Protein AF-A0A6B1AYJ5-F1 (afdb_monomer_lite)

pLDDT: mean 75.34, std 15.16, range [33.59, 94.25]

Radius of gyration: 16.74 Å; chains: 1; bounding box: 38×30×45 Å

Secondary structure (DSSP, 8-state):
-----BHHHHHHHHT--HHHHHHHHHHTT-TT--STTPBPPTTTHHHHHHHTT---HHHHTBHHHHHHHH---HHHHHHHHHHTTPPPPTT-SBPPTTHHHHHHHHHTT-HHHHHHHHHHS-GGGSTTTGGGS--

Foldseek 3Di:
DPDWAFLLNLCVLLVHDSVVLQVLCVVLVNPVDDDRRDTDDPVCVVSSCVSSVRDDPVLLQFPVSVCVQLVDDPVRVQVVLVVLVFHDDPPDGGGPVPSSVSVLVVLLVDPVNVVSNVVPDDPPVPPPSPPPDDD

Sequence (135 aa):
MSRRVTVAQLAARADLDLDDTLVSLWGAGIDEVDDPDDVIPPKLLKTAEAALGIENPRRQTRIDYWLKRTGMTRDEFVEDVAQIGVRIKPNVKTLPKGACAAFVGDSSRNLRWIRKLRQQSNPLLLSTIVLRSNG

Structure (mmCIF, N/CA/C/O backbone):
data_AF-A0A6B1AYJ5-F1
#
_entry.id   AF-A0A6B1AYJ5-F1
#
loop_
_atom_site.group_PDB
_atom_site.id
_atom_site.type_symbol
_atom_site.label_atom_id
_atom_site.label_alt_id
_atom_site.label_comp_id
_atom_site.label_asym_id
_atom_site.label_entity_id
_atom_site.label_seq_id
_atom_site.pdbx_PDB_ins_code
_atom_site.Cartn_x
_atom_site.Cartn_y
_atom_site.Cartn_z
_atom_site.occupancy
_atom_site.B_iso_or_equiv
_atom_site.auth_seq_id
_atom_site.auth_comp_id
_atom_site.auth_asym_id
_atom_site.auth_atom_id
_atom_site.pdbx_PDB_model_num
ATOM 1 N N . MET A 1 1 ? -4.771 16.560 -17.169 1.00 41.50 1 MET A N 1
ATOM 2 C CA . MET A 1 1 ? -3.656 15.834 -17.811 1.00 41.50 1 MET A CA 1
ATOM 3 C C . MET A 1 1 ? -3.417 14.547 -17.044 1.00 41.50 1 MET A C 1
ATOM 5 O O . MET A 1 1 ? -3.169 14.617 -15.846 1.00 41.50 1 MET A O 1
ATOM 9 N N . SER A 1 2 ? -3.567 13.387 -17.682 1.00 52.88 2 SER A N 1
ATOM 10 C CA . SER A 1 2 ? -3.258 12.103 -17.042 1.00 52.88 2 SER A CA 1
ATOM 11 C C . SER A 1 2 ? -1.745 12.001 -16.873 1.00 52.88 2 SER A C 1
ATOM 13 O O . SER A 1 2 ? -1.013 12.026 -17.860 1.00 52.88 2 SER A O 1
ATOM 15 N N . ARG A 1 3 ? -1.274 11.968 -15.624 1.00 70.12 3 ARG A N 1
ATOM 16 C CA . ARG A 1 3 ? 0.146 11.803 -15.299 1.00 70.12 3 ARG A CA 1
ATOM 17 C C . ARG A 1 3 ? 0.604 10.450 -15.854 1.00 70.12 3 ARG A C 1
ATOM 19 O O . ARG A 1 3 ? 0.059 9.427 -15.447 1.00 70.12 3 ARG A O 1
ATOM 26 N N . ARG A 1 4 ? 1.559 10.458 -16.787 1.00 86.50 4 ARG A N 1
ATOM 27 C CA . ARG A 1 4 ? 2.270 9.247 -17.221 1.00 86.50 4 ARG A CA 1
ATOM 28 C C . ARG A 1 4 ? 3.190 8.824 -16.081 1.00 86.50 4 ARG A C 1
ATOM 30 O O . ARG A 1 4 ? 3.864 9.682 -15.516 1.00 86.50 4 ARG A O 1
ATOM 37 N N . VAL A 1 5 ? 3.141 7.552 -15.711 1.00 90.50 5 VAL A N 1
ATOM 38 C CA . VAL A 1 5 ? 3.966 6.973 -14.648 1.00 90.50 5 VAL A CA 1
ATOM 39 C C . VAL A 1 5 ? 4.757 5.833 -15.270 1.00 90.50 5 VAL A C 1
ATOM 41 O O . VAL A 1 5 ? 4.146 4.984 -15.917 1.00 90.50 5 VAL A O 1
ATOM 44 N N . THR A 1 6 ? 6.078 5.847 -15.115 1.00 94.25 6 THR A N 1
ATOM 45 C CA . THR A 1 6 ? 6.967 4.808 -15.661 1.00 94.25 6 THR A CA 1
ATOM 46 C C . THR A 1 6 ? 7.276 3.722 -14.634 1.00 94.25 6 THR A C 1
ATOM 48 O O . THR A 1 6 ? 7.046 3.925 -13.434 1.00 94.25 6 THR A O 1
ATOM 51 N N . VAL A 1 7 ? 7.817 2.587 -15.086 1.00 92.81 7 VAL A N 1
ATOM 52 C CA . VAL A 1 7 ? 8.309 1.509 -14.212 1.00 92.81 7 VAL A CA 1
ATOM 53 C C . VAL A 1 7 ? 9.341 2.048 -13.220 1.00 92.81 7 VAL A C 1
ATOM 55 O O . VAL A 1 7 ? 9.160 1.883 -12.014 1.00 92.81 7 VAL A O 1
ATOM 58 N N . ALA A 1 8 ? 10.345 2.800 -13.682 1.00 90.38 8 ALA A N 1
ATOM 59 C CA . ALA A 1 8 ? 11.375 3.389 -12.822 1.00 90.38 8 ALA A CA 1
ATOM 60 C C . ALA A 1 8 ? 10.793 4.313 -11.738 1.00 90.38 8 ALA A C 1
ATOM 62 O O . ALA A 1 8 ? 11.249 4.327 -10.594 1.00 90.38 8 ALA A O 1
ATOM 63 N N . GLN A 1 9 ? 9.741 5.071 -12.064 1.00 90.88 9 GLN A N 1
ATOM 64 C CA . GLN A 1 9 ? 9.057 5.916 -11.084 1.00 90.88 9 GLN A CA 1
ATOM 65 C C . GLN A 1 9 ? 8.268 5.106 -10.055 1.00 90.88 9 GLN A C 1
ATOM 67 O O . GLN A 1 9 ? 8.118 5.558 -8.919 1.00 90.88 9 GLN A O 1
ATOM 72 N N . LEU A 1 10 ? 7.719 3.950 -10.433 1.00 90.00 10 LEU A N 1
ATOM 73 C CA . LEU A 1 10 ? 7.076 3.053 -9.479 1.00 90.00 10 LEU A CA 1
ATOM 74 C C . LEU A 1 10 ? 8.105 2.353 -8.593 1.00 90.00 10 LEU A C 1
ATOM 76 O O . LEU A 1 10 ? 7.911 2.368 -7.383 1.00 90.00 10 LEU A O 1
ATOM 80 N N . ALA A 1 11 ? 9.205 1.854 -9.157 1.00 86.69 11 ALA A N 1
ATOM 81 C CA . ALA A 1 11 ? 10.311 1.255 -8.408 1.00 86.69 11 ALA A CA 1
ATOM 82 C C . ALA A 1 11 ? 10.827 2.218 -7.325 1.00 86.69 11 ALA A C 1
ATOM 84 O O . ALA A 1 11 ? 10.793 1.912 -6.134 1.00 86.69 11 ALA A O 1
ATOM 85 N N . ALA A 1 12 ? 11.132 3.463 -7.712 1.00 83.81 12 ALA A N 1
ATOM 86 C CA . ALA A 1 12 ? 11.572 4.505 -6.783 1.00 83.81 12 ALA A CA 1
ATOM 87 C C . ALA A 1 12 ? 10.528 4.855 -5.704 1.00 83.81 12 ALA A C 1
ATOM 89 O O . ALA A 1 12 ? 10.878 5.269 -4.602 1.00 83.81 12 ALA A O 1
ATOM 90 N N . ARG A 1 13 ? 9.230 4.724 -6.005 1.00 82.88 13 ARG A N 1
ATOM 91 C CA . ARG A 1 13 ? 8.150 4.948 -5.026 1.00 82.88 13 ARG A CA 1
ATOM 92 C C . ARG A 1 13 ? 7.932 3.756 -4.099 1.00 82.88 13 ARG A C 1
ATOM 94 O O . ARG A 1 13 ? 7.423 3.963 -2.999 1.00 82.88 13 ARG A O 1
ATOM 101 N N . ALA A 1 14 ? 8.231 2.551 -4.569 1.00 82.56 14 ALA A N 1
ATOM 102 C CA . ALA A 1 14 ? 8.149 1.314 -3.806 1.00 82.56 14 ALA A CA 1
ATOM 103 C C . ALA A 1 14 ? 9.406 1.058 -2.966 1.00 82.56 14 ALA A C 1
ATOM 105 O O . ALA A 1 14 ? 9.353 0.219 -2.073 1.00 82.56 14 ALA A O 1
ATOM 106 N N . ASP A 1 15 ? 10.494 1.792 -3.232 1.00 79.06 15 ASP A N 1
ATOM 107 C CA . ASP A 1 15 ? 11.827 1.520 -2.680 1.00 79.06 15 ASP A CA 1
ATOM 108 C C . ASP A 1 15 ? 12.302 0.097 -3.035 1.00 79.06 15 ASP A C 1
ATOM 110 O O . ASP A 1 15 ? 12.866 -0.620 -2.213 1.00 79.06 15 ASP A O 1
ATOM 114 N N . LEU A 1 16 ? 12.001 -0.322 -4.268 1.00 77.88 16 LEU A N 1
ATOM 115 C CA . LEU A 1 16 ? 12.403 -1.603 -4.846 1.00 77.88 16 LEU A CA 1
ATOM 116 C C . LEU A 1 16 ? 13.429 -1.369 -5.950 1.00 77.88 16 LEU A C 1
ATOM 118 O O . LEU A 1 16 ? 13.453 -0.302 -6.577 1.00 77.88 16 LEU A O 1
ATOM 122 N N . ASP A 1 17 ? 14.254 -2.379 -6.206 1.00 85.12 17 ASP A N 1
ATOM 123 C CA . ASP A 1 17 ? 15.060 -2.391 -7.415 1.00 85.12 17 ASP A CA 1
ATOM 124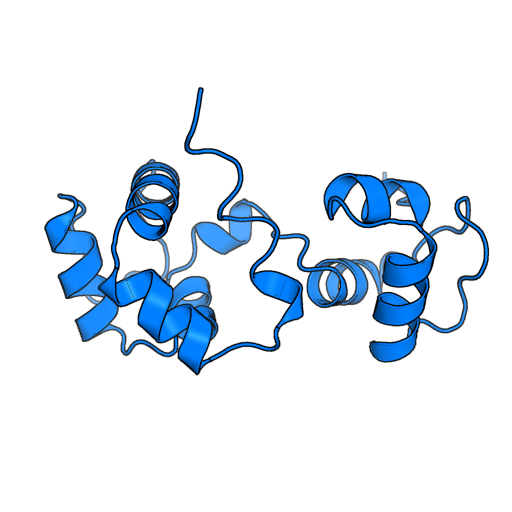 C C . ASP A 1 17 ? 14.172 -2.629 -8.650 1.00 85.12 17 ASP A C 1
ATOM 126 O O . ASP A 1 17 ? 12.960 -2.882 -8.570 1.00 85.12 17 ASP A O 1
ATOM 130 N N . LEU A 1 18 ? 14.768 -2.449 -9.825 1.00 87.94 18 LEU A N 1
ATOM 131 C CA . LEU A 1 18 ? 14.023 -2.545 -11.070 1.00 87.94 18 LEU A CA 1
ATOM 132 C C . LEU A 1 18 ? 13.569 -3.984 -11.346 1.00 87.94 18 LEU A C 1
ATOM 134 O O . LEU A 1 18 ? 12.438 -4.189 -11.784 1.00 87.94 18 LEU A O 1
ATOM 138 N N . ASP A 1 19 ? 14.421 -4.958 -11.038 1.00 88.88 19 ASP A N 1
ATOM 139 C CA . ASP A 1 19 ? 14.169 -6.368 -11.317 1.00 88.88 19 ASP A CA 1
ATOM 140 C C . ASP A 1 19 ? 13.029 -6.907 -10.437 1.00 88.88 19 ASP A C 1
ATOM 142 O O . ASP A 1 19 ? 12.071 -7.479 -10.965 1.00 88.88 19 ASP A O 1
ATOM 146 N N . ASP A 1 20 ? 13.030 -6.633 -9.126 1.00 84.81 20 ASP A N 1
ATOM 147 C CA . ASP A 1 20 ? 11.930 -7.005 -8.225 1.00 84.81 20 ASP A CA 1
ATOM 148 C C . ASP A 1 20 ? 10.629 -6.286 -8.605 1.00 84.81 20 ASP A C 1
ATOM 150 O O . ASP A 1 20 ? 9.528 -6.840 -8.468 1.00 84.81 20 ASP A O 1
ATOM 154 N N . THR A 1 21 ? 10.738 -5.051 -9.108 1.00 90.94 21 THR A N 1
ATOM 155 C CA . THR A 1 21 ? 9.591 -4.289 -9.609 1.00 90.94 21 THR A CA 1
ATOM 156 C C . THR A 1 21 ? 8.961 -4.983 -10.814 1.00 90.94 21 THR A C 1
ATOM 158 O O . THR A 1 21 ? 7.753 -5.227 -10.802 1.00 90.94 21 THR A O 1
ATOM 161 N N . LEU A 1 22 ? 9.749 -5.333 -11.834 1.00 91.62 22 LEU A N 1
ATOM 162 C CA . LEU A 1 22 ? 9.260 -6.015 -13.036 1.00 91.62 22 LEU A CA 1
ATOM 163 C C . LEU A 1 22 ? 8.656 -7.381 -12.694 1.00 91.62 22 LEU A C 1
ATOM 165 O O . LEU A 1 22 ? 7.520 -7.660 -13.076 1.00 91.62 22 LEU A O 1
ATOM 169 N N . VAL A 1 23 ? 9.335 -8.176 -11.859 1.00 91.88 23 VAL A N 1
ATOM 170 C CA . VAL A 1 23 ? 8.825 -9.473 -11.381 1.00 91.88 23 VAL A CA 1
ATOM 171 C C . VAL A 1 23 ? 7.472 -9.324 -10.678 1.00 91.88 23 VAL A C 1
ATOM 173 O O . VAL A 1 23 ? 6.548 -10.106 -10.917 1.00 91.88 23 VAL A O 1
ATOM 176 N N . SER A 1 24 ? 7.318 -8.304 -9.833 1.00 88.19 24 SER A N 1
ATOM 177 C CA . SER A 1 24 ? 6.062 -8.038 -9.123 1.00 88.19 24 SER A CA 1
ATOM 178 C C . SER A 1 24 ? 4.937 -7.581 -10.059 1.00 88.19 24 SER A C 1
ATOM 180 O O . SER A 1 24 ? 3.772 -7.924 -9.838 1.00 88.19 24 SER A O 1
ATOM 182 N N . LEU A 1 25 ? 5.261 -6.813 -11.105 1.00 91.69 25 LEU A N 1
ATOM 183 C CA . LEU A 1 25 ? 4.303 -6.367 -12.120 1.00 91.69 25 LEU A CA 1
ATOM 184 C C . LEU A 1 25 ? 3.826 -7.536 -12.990 1.00 91.69 25 LEU A C 1
ATOM 186 O O . LEU A 1 25 ? 2.614 -7.691 -13.167 1.00 91.69 25 LEU A O 1
ATOM 190 N N . TRP A 1 26 ? 4.736 -8.407 -13.428 1.00 93.81 26 TRP A N 1
ATOM 191 C CA . TRP A 1 26 ? 4.406 -9.639 -14.151 1.00 93.81 26 TRP A CA 1
ATOM 192 C C . TRP A 1 26 ? 3.559 -10.587 -13.294 1.00 93.81 26 TRP A C 1
ATOM 194 O O . TRP A 1 26 ? 2.523 -11.089 -13.722 1.00 93.81 26 TRP A O 1
ATOM 204 N N . GLY A 1 27 ? 3.898 -10.743 -12.009 1.00 87.75 27 GLY A N 1
ATOM 205 C CA . GLY A 1 27 ? 3.080 -11.505 -11.058 1.00 87.75 27 GLY A CA 1
ATOM 206 C C . GLY A 1 27 ? 1.650 -10.966 -10.885 1.00 87.75 27 GLY A C 1
ATOM 207 O O . GLY A 1 27 ? 0.756 -11.697 -10.454 1.00 87.75 27 GLY A O 1
ATOM 208 N N . ALA A 1 28 ? 1.412 -9.702 -11.244 1.00 87.31 28 ALA A N 1
ATOM 209 C CA . ALA A 1 28 ? 0.104 -9.055 -11.232 1.00 87.31 28 ALA A CA 1
ATOM 210 C C . ALA A 1 28 ? -0.599 -9.033 -12.607 1.00 87.31 28 ALA A C 1
ATOM 212 O O . ALA A 1 28 ? -1.670 -8.425 -12.723 1.00 87.31 28 ALA A O 1
ATOM 213 N N . GLY A 1 29 ? -0.028 -9.692 -13.624 1.00 90.31 29 GLY A N 1
ATOM 214 C CA . GLY A 1 29 ? -0.546 -9.766 -14.994 1.00 90.31 29 GLY A CA 1
ATOM 215 C C . GLY A 1 29 ? -0.285 -8.511 -15.829 1.00 90.31 29 GLY A C 1
ATOM 216 O O . GLY A 1 29 ? -1.095 -8.165 -16.691 1.00 90.31 29 GLY A O 1
ATOM 217 N N . ILE A 1 30 ? 0.783 -7.769 -15.518 1.00 91.81 30 ILE A N 1
ATOM 218 C CA . ILE A 1 30 ? 1.232 -6.587 -16.265 1.00 91.81 30 ILE A CA 1
ATOM 219 C C . ILE A 1 30 ? 2.501 -6.975 -17.024 1.00 91.81 30 ILE A C 1
ATOM 221 O O . ILE A 1 30 ? 3.588 -6.539 -16.673 1.00 91.81 30 ILE A O 1
ATOM 225 N N . ASP A 1 31 ? 2.340 -7.802 -18.053 1.00 90.94 31 ASP A N 1
ATOM 226 C CA . ASP A 1 31 ? 3.446 -8.467 -18.766 1.00 90.94 31 ASP A CA 1
ATOM 227 C C . ASP A 1 31 ? 3.965 -7.661 -19.971 1.00 90.94 31 ASP A C 1
ATOM 229 O O . ASP A 1 31 ? 4.813 -8.123 -20.720 1.00 90.94 31 ASP A O 1
ATOM 233 N N . GLU A 1 32 ? 3.412 -6.466 -20.195 1.00 88.31 32 GLU A N 1
ATOM 234 C CA . GLU A 1 32 ? 3.726 -5.592 -21.337 1.00 88.31 32 GLU A CA 1
ATOM 235 C C . GLU A 1 32 ? 4.877 -4.606 -21.047 1.00 88.31 32 GLU A C 1
ATOM 237 O O . GLU A 1 32 ? 5.108 -3.704 -21.850 1.00 88.31 32 GLU A O 1
ATOM 242 N N . VAL A 1 33 ? 5.528 -4.704 -19.881 1.00 90.81 33 VAL A N 1
ATOM 243 C CA . VAL A 1 33 ? 6.588 -3.781 -19.445 1.00 90.81 33 VAL A CA 1
ATOM 244 C C . VAL A 1 33 ? 7.880 -4.531 -19.161 1.00 90.81 33 VAL A C 1
ATOM 246 O O . VAL A 1 33 ? 7.883 -5.456 -18.348 1.00 90.81 33 VAL A O 1
ATOM 249 N N . ASP A 1 34 ? 8.958 -4.072 -19.792 1.00 91.81 34 ASP A N 1
ATOM 250 C CA . ASP A 1 34 ? 10.275 -4.714 -19.784 1.00 91.81 34 ASP A CA 1
ATOM 251 C C . ASP A 1 34 ? 11.410 -3.697 -19.548 1.00 91.81 34 ASP A C 1
ATOM 253 O O . ASP A 1 34 ? 12.506 -4.072 -19.129 1.00 91.81 34 ASP A O 1
ATOM 257 N N . ASP A 1 35 ? 11.156 -2.408 -19.800 1.00 91.88 35 ASP A N 1
ATOM 258 C CA . ASP A 1 35 ? 12.130 -1.321 -19.701 1.00 91.88 35 ASP A CA 1
ATOM 259 C C . ASP A 1 35 ? 11.793 -0.356 -18.541 1.00 91.88 35 ASP A C 1
ATOM 261 O O . ASP A 1 35 ? 10.618 -0.083 -18.262 1.00 91.88 35 ASP A O 1
ATOM 265 N N . PRO A 1 36 ? 12.793 0.213 -17.838 1.00 87.44 36 PRO A N 1
ATOM 266 C CA . PRO A 1 36 ? 12.559 1.222 -16.800 1.00 87.44 36 PRO A CA 1
ATOM 267 C C . PRO A 1 36 ? 11.745 2.439 -17.267 1.00 87.44 36 PRO A C 1
ATOM 269 O O . PRO A 1 36 ? 11.013 3.035 -16.461 1.00 87.44 36 PRO A O 1
ATOM 272 N N . ASP A 1 37 ? 11.850 2.813 -18.541 1.00 92.25 37 ASP A N 1
ATOM 273 C CA . ASP A 1 37 ? 11.132 3.948 -19.117 1.00 92.25 37 ASP A CA 1
ATOM 274 C C . ASP A 1 37 ? 9.723 3.587 -19.613 1.00 92.25 37 ASP A C 1
ATOM 276 O O . ASP A 1 37 ? 8.944 4.486 -19.967 1.00 92.25 37 ASP A O 1
ATOM 280 N N . ASP A 1 38 ? 9.340 2.305 -19.562 1.00 93.69 38 ASP A N 1
ATOM 281 C CA . ASP A 1 38 ? 8.018 1.863 -19.987 1.00 93.69 38 ASP A CA 1
ATOM 282 C C . ASP A 1 38 ? 6.917 2.507 -19.152 1.00 93.69 38 ASP A C 1
ATOM 284 O O . ASP A 1 38 ? 6.957 2.603 -17.919 1.00 93.69 38 ASP A O 1
ATOM 288 N N . VAL A 1 39 ? 5.889 2.979 -19.856 1.00 94.12 39 VAL A N 1
ATOM 289 C CA . VAL A 1 39 ? 4.772 3.695 -19.248 1.00 94.12 39 VAL A CA 1
ATOM 290 C C . VAL A 1 39 ? 3.701 2.706 -18.829 1.00 94.12 39 VAL A C 1
ATOM 292 O O . VAL A 1 39 ? 3.098 2.027 -19.656 1.00 94.12 39 VAL A O 1
ATOM 295 N N . ILE A 1 40 ? 3.349 2.740 -17.549 1.00 92.00 40 ILE A N 1
ATOM 296 C CA . ILE A 1 40 ? 2.260 1.932 -17.018 1.00 92.00 40 ILE A CA 1
ATOM 297 C C . ILE A 1 40 ? 0.924 2.496 -17.515 1.00 92.00 40 ILE A C 1
ATOM 299 O O . ILE A 1 40 ? 0.603 3.666 -17.248 1.00 92.00 40 ILE A O 1
ATOM 303 N N . PRO A 1 41 ? 0.091 1.686 -18.198 1.00 89.75 41 PRO A N 1
ATOM 304 C CA . PRO A 1 41 ? -1.214 2.129 -18.656 1.00 89.75 41 PRO A CA 1
ATOM 305 C C . PRO A 1 41 ? -2.060 2.652 -17.482 1.00 89.75 41 PRO A C 1
ATOM 307 O O . PRO A 1 41 ? -2.158 1.983 -16.450 1.00 89.75 41 PRO A O 1
ATOM 310 N N . PRO A 1 42 ? -2.772 3.791 -17.617 1.00 88.38 42 PRO A N 1
ATOM 311 C CA . PRO A 1 42 ? -3.565 4.357 -16.520 1.00 88.38 42 PRO A CA 1
ATOM 312 C C . PRO A 1 42 ? -4.603 3.389 -15.932 1.00 88.38 42 PRO A C 1
ATOM 314 O O . PRO A 1 42 ? -4.910 3.450 -14.742 1.00 88.38 42 PRO A O 1
ATOM 317 N N . LYS A 1 43 ? -5.121 2.475 -16.764 1.00 88.88 43 LYS A N 1
ATOM 318 C CA . LYS A 1 43 ? -6.045 1.400 -16.369 1.00 88.88 43 LYS A CA 1
ATOM 319 C C . LYS A 1 43 ? -5.401 0.366 -15.427 1.00 88.88 43 LYS A C 1
ATOM 321 O O . LYS A 1 43 ? -6.101 -0.177 -14.579 1.00 88.88 43 LYS A O 1
ATOM 326 N N . LEU A 1 44 ? -4.090 0.132 -15.545 1.00 89.31 44 LEU A N 1
ATOM 327 C CA . LEU A 1 44 ? -3.324 -0.841 -14.755 1.00 89.31 44 LEU A CA 1
ATOM 328 C C . LEU A 1 44 ? -2.577 -0.201 -13.582 1.00 89.31 44 LEU A C 1
ATOM 330 O O . LEU A 1 44 ? -2.191 -0.908 -12.659 1.00 89.31 44 LEU A O 1
ATOM 334 N N . LEU A 1 45 ? -2.440 1.129 -13.552 1.00 88.88 45 LEU A N 1
ATOM 335 C CA . LEU A 1 45 ? -1.679 1.844 -12.522 1.00 88.88 45 LEU A CA 1
ATOM 336 C C . LEU A 1 45 ? -2.093 1.476 -11.090 1.00 88.88 45 LEU A C 1
ATOM 338 O O . LEU A 1 45 ? -1.251 1.309 -10.219 1.00 88.88 45 LEU A O 1
ATOM 342 N N . LYS A 1 46 ? -3.394 1.308 -10.834 1.00 85.25 46 LYS A N 1
ATOM 343 C CA . LYS A 1 46 ? -3.893 0.922 -9.505 1.00 85.25 46 LYS A CA 1
ATOM 344 C C . LYS A 1 46 ? -3.520 -0.517 -9.126 1.00 85.25 46 LYS A C 1
ATOM 346 O O . LYS A 1 46 ? -3.379 -0.795 -7.937 1.00 85.25 46 LYS A O 1
ATOM 351 N N . THR A 1 47 ? -3.430 -1.408 -10.108 1.00 86.00 47 THR A N 1
ATOM 352 C CA . THR A 1 47 ? -2.986 -2.795 -9.925 1.00 86.00 47 THR A CA 1
ATOM 353 C C . THR A 1 47 ? -1.479 -2.824 -9.697 1.00 86.00 47 THR A C 1
ATOM 355 O O . THR A 1 47 ? -1.048 -3.419 -8.719 1.00 86.00 47 THR A O 1
ATOM 358 N N . ALA A 1 48 ? -0.713 -2.077 -10.496 1.00 89.88 48 ALA A N 1
ATOM 359 C CA . ALA A 1 48 ? 0.730 -1.904 -10.342 1.00 89.88 48 ALA A CA 1
ATOM 360 C C . ALA A 1 48 ? 1.104 -1.346 -8.958 1.00 89.88 48 ALA A C 1
ATOM 362 O O . ALA A 1 48 ? 1.899 -1.940 -8.240 1.00 89.88 48 ALA A O 1
ATOM 363 N N . GLU A 1 49 ? 0.464 -0.252 -8.527 1.00 88.81 49 GLU A N 1
ATOM 364 C CA . GLU A 1 49 ? 0.686 0.321 -7.191 1.00 88.81 49 GLU A CA 1
ATOM 365 C C . GLU A 1 49 ? 0.357 -0.681 -6.073 1.00 88.81 49 GLU A C 1
ATOM 367 O O . GLU A 1 49 ? 1.047 -0.719 -5.062 1.00 88.81 49 GLU A O 1
ATOM 372 N N . ALA A 1 50 ? -0.683 -1.504 -6.240 1.00 82.94 50 ALA A N 1
ATOM 373 C CA . ALA A 1 50 ? -1.036 -2.516 -5.250 1.00 82.94 50 ALA A CA 1
ATOM 374 C C . ALA A 1 50 ? -0.040 -3.687 -5.221 1.00 82.94 50 ALA A C 1
ATOM 376 O O . ALA A 1 50 ? 0.291 -4.149 -4.132 1.00 82.94 50 ALA A O 1
ATOM 377 N N . ALA A 1 51 ? 0.428 -4.141 -6.387 1.00 84.31 51 ALA A N 1
ATOM 378 C CA . ALA A 1 51 ? 1.404 -5.221 -6.522 1.00 84.31 51 ALA A CA 1
ATOM 379 C C . ALA A 1 51 ? 2.750 -4.851 -5.889 1.00 84.31 51 ALA A C 1
ATOM 381 O O . ALA A 1 51 ? 3.339 -5.653 -5.175 1.00 84.31 51 ALA A O 1
ATOM 382 N N . LEU A 1 52 ? 3.172 -3.599 -6.071 1.00 85.44 52 LEU A N 1
ATOM 383 C CA . LEU A 1 52 ? 4.430 -3.067 -5.547 1.00 85.44 52 LEU A CA 1
ATOM 384 C C . LEU A 1 52 ? 4.336 -2.572 -4.097 1.00 85.44 52 LEU A C 1
ATOM 386 O O . LEU A 1 52 ? 5.261 -1.946 -3.593 1.00 85.44 52 LEU A O 1
ATOM 390 N N . GLY A 1 53 ? 3.194 -2.760 -3.429 1.00 77.94 53 GLY A N 1
ATOM 391 C CA . GLY A 1 53 ? 2.995 -2.251 -2.071 1.00 77.94 53 GLY A CA 1
ATOM 392 C C . GLY A 1 53 ? 3.041 -0.719 -1.964 1.00 77.94 53 GLY A C 1
ATOM 393 O O . GLY A 1 53 ? 3.160 -0.187 -0.863 1.00 77.94 53 GLY A O 1
ATOM 394 N N . ILE A 1 54 ? 2.911 0.010 -3.080 1.00 79.94 54 ILE A N 1
ATOM 395 C CA . ILE A 1 54 ? 2.904 1.474 -3.112 1.00 79.94 54 ILE A CA 1
ATOM 396 C C . ILE A 1 54 ? 1.569 1.958 -2.555 1.00 79.94 54 ILE A C 1
ATOM 398 O O . ILE A 1 54 ? 0.522 1.995 -3.211 1.00 79.94 54 ILE A O 1
ATOM 402 N N . GLU A 1 55 ? 1.606 2.361 -1.296 1.00 68.75 55 GLU A N 1
ATOM 403 C CA . GLU A 1 55 ? 0.418 2.798 -0.591 1.00 68.75 55 GLU A CA 1
ATOM 404 C C . GLU A 1 55 ? 0.008 4.203 -1.009 1.00 68.75 55 GLU A C 1
ATOM 406 O O . GLU A 1 55 ? 0.758 5.171 -0.903 1.00 68.75 55 GLU A O 1
ATOM 411 N N . ASN A 1 56 ? -1.249 4.352 -1.423 1.00 68.06 56 ASN A N 1
ATOM 412 C CA . ASN A 1 56 ? -1.830 5.673 -1.587 1.00 68.06 56 ASN A CA 1
ATOM 413 C C . ASN A 1 56 ? -2.120 6.266 -0.193 1.00 68.06 56 ASN A C 1
ATOM 415 O O . ASN A 1 56 ? -2.979 5.717 0.510 1.00 68.06 56 ASN A O 1
ATOM 419 N N . PRO A 1 57 ? -1.528 7.413 0.193 1.00 63.16 57 PRO A N 1
ATOM 420 C CA . PRO A 1 57 ? -1.762 8.031 1.503 1.00 63.16 57 PRO A CA 1
ATOM 421 C C . PRO A 1 57 ? -3.246 8.311 1.773 1.00 63.16 57 PRO A C 1
ATOM 423 O O . PRO A 1 57 ? -3.717 8.270 2.907 1.00 63.16 57 PRO A O 1
ATOM 426 N N . ARG A 1 58 ? -4.041 8.528 0.715 1.00 64.19 58 ARG A N 1
ATOM 427 C CA . ARG A 1 58 ? -5.493 8.712 0.837 1.00 64.19 58 ARG A CA 1
ATOM 428 C C . ARG A 1 58 ? -6.208 7.432 1.275 1.00 64.19 58 ARG A C 1
ATOM 430 O O . ARG A 1 58 ? -7.249 7.521 1.916 1.00 64.19 58 ARG A O 1
ATOM 437 N N . ARG A 1 59 ? -5.686 6.242 0.962 1.00 67.06 59 ARG A N 1
ATOM 438 C CA . ARG A 1 59 ? -6.282 4.958 1.376 1.00 67.06 59 ARG A CA 1
ATOM 439 C C . ARG A 1 59 ? -5.996 4.615 2.827 1.00 67.06 59 ARG A C 1
ATOM 441 O O . ARG A 1 59 ? -6.890 4.078 3.471 1.00 67.06 59 ARG A O 1
ATOM 448 N N . GLN A 1 60 ? -4.832 5.003 3.341 1.00 70.94 60 GLN A N 1
ATOM 449 C CA . GLN A 1 60 ? -4.493 4.847 4.756 1.00 70.94 60 GLN A CA 1
ATOM 450 C C . GLN A 1 60 ? -5.475 5.603 5.671 1.00 70.94 60 GLN A C 1
ATOM 452 O O . GLN A 1 60 ? -5.671 5.238 6.823 1.00 70.94 60 GLN A O 1
ATOM 457 N N . THR A 1 61 ? -6.191 6.607 5.155 1.00 77.00 61 THR A N 1
ATOM 458 C CA . THR A 1 61 ? -7.262 7.270 5.916 1.00 77.00 61 THR A CA 1
ATOM 459 C C . THR A 1 61 ? -8.526 6.421 6.091 1.00 77.00 61 THR A C 1
ATOM 461 O O . THR A 1 61 ? -9.400 6.809 6.859 1.00 77.00 61 THR A O 1
ATOM 464 N N . ARG A 1 62 ? -8.682 5.282 5.402 1.00 82.44 62 ARG A N 1
ATOM 465 C CA . ARG A 1 62 ? -9.874 4.422 5.510 1.00 82.44 62 ARG A CA 1
ATOM 466 C C . ARG A 1 62 ? -9.654 3.337 6.556 1.00 82.44 62 ARG A C 1
ATOM 468 O O . ARG A 1 62 ? -8.600 2.724 6.597 1.00 82.44 62 ARG A O 1
ATOM 475 N N . ILE A 1 63 ? -10.672 3.048 7.359 1.00 83.69 63 ILE A N 1
ATOM 476 C CA . ILE A 1 63 ? -10.588 2.006 8.395 1.00 83.69 63 ILE A CA 1
ATOM 477 C C . ILE A 1 63 ? -10.500 0.617 7.752 1.00 83.69 63 ILE A C 1
ATOM 479 O O . ILE A 1 63 ? -9.620 -0.157 8.105 1.00 83.69 63 ILE A O 1
ATOM 483 N N . ASP A 1 64 ? -11.310 0.348 6.723 1.00 80.56 64 ASP A N 1
ATOM 484 C CA . ASP A 1 64 ? -11.305 -0.932 5.991 1.00 80.56 64 ASP A CA 1
ATOM 485 C C . ASP A 1 64 ? -9.932 -1.300 5.411 1.00 80.56 64 ASP A C 1
ATOM 487 O O . ASP A 1 64 ? -9.644 -2.473 5.193 1.00 80.56 64 ASP A O 1
ATOM 491 N N . TYR A 1 65 ? -9.091 -0.299 5.133 1.00 76.50 65 TYR A N 1
ATOM 492 C CA . TYR A 1 65 ? -7.724 -0.521 4.679 1.00 76.50 65 TYR A CA 1
ATOM 493 C C . TYR A 1 65 ? -6.896 -1.236 5.752 1.00 76.50 65 TYR A C 1
ATOM 495 O O . TYR A 1 65 ? -6.276 -2.258 5.469 1.00 76.50 65 TYR A O 1
ATOM 503 N N . TRP A 1 66 ? -6.946 -0.739 6.987 1.00 77.81 66 TRP A N 1
ATOM 504 C CA . TRP A 1 66 ? -6.223 -1.321 8.112 1.00 77.81 66 TRP A CA 1
ATOM 505 C C . TRP A 1 66 ? -6.783 -2.680 8.499 1.00 77.81 66 TRP A C 1
ATOM 507 O O . TRP A 1 66 ? -6.007 -3.613 8.640 1.00 77.81 66 TRP A O 1
ATOM 517 N N . LEU A 1 67 ? -8.112 -2.826 8.546 1.00 83.12 67 LEU A N 1
ATOM 518 C CA . LEU A 1 67 ? -8.755 -4.112 8.847 1.00 83.12 67 LEU A CA 1
ATOM 519 C C . LEU A 1 67 ? -8.325 -5.213 7.869 1.00 83.12 67 LEU A C 1
ATOM 521 O O . LEU A 1 67 ? -8.010 -6.323 8.284 1.00 83.12 67 LEU A O 1
ATOM 525 N N . LYS A 1 68 ? -8.264 -4.904 6.567 1.00 78.25 68 LYS A N 1
ATOM 526 C CA . LYS A 1 68 ? -7.801 -5.861 5.548 1.00 78.25 68 LYS A CA 1
ATOM 527 C C . LYS A 1 68 ? -6.319 -6.182 5.668 1.00 78.25 68 LYS A C 1
ATOM 529 O O . LYS A 1 68 ? -5.928 -7.304 5.379 1.00 78.25 68 LYS A O 1
ATOM 534 N N . ARG A 1 69 ? -5.509 -5.195 6.046 1.00 71.94 69 ARG A N 1
ATOM 535 C CA . ARG A 1 69 ? -4.058 -5.344 6.144 1.00 71.94 69 ARG A CA 1
ATOM 536 C C . ARG A 1 69 ? -3.621 -6.109 7.389 1.00 71.94 69 ARG A C 1
ATOM 538 O O . ARG A 1 69 ? -2.600 -6.781 7.352 1.00 71.94 69 ARG A O 1
ATOM 545 N N . THR A 1 70 ? -4.336 -5.937 8.494 1.00 72.94 70 THR A N 1
ATOM 546 C CA . THR A 1 70 ? -3.947 -6.503 9.793 1.00 72.94 70 THR A CA 1
ATOM 547 C C . THR A 1 70 ? -4.805 -7.680 10.209 1.00 72.94 70 THR A C 1
ATOM 549 O O . THR A 1 70 ? -4.491 -8.350 11.195 1.00 72.94 70 THR A O 1
ATOM 552 N N . GLY A 1 71 ? -5.907 -7.909 9.490 1.00 76.75 71 GLY A N 1
ATOM 553 C CA . GLY A 1 71 ? -6.835 -8.996 9.771 1.00 76.75 71 GLY A CA 1
ATOM 554 C C . GLY A 1 71 ? -7.641 -8.762 11.023 1.00 76.75 71 GLY A C 1
ATOM 555 O O . GLY A 1 71 ? -8.276 -9.686 11.523 1.00 76.75 71 GLY A O 1
ATOM 556 N N . MET A 1 72 ? -7.564 -7.553 11.566 1.00 80.94 72 MET A N 1
ATOM 557 C CA . MET A 1 72 ? -8.272 -7.197 12.770 1.00 80.94 72 MET A CA 1
ATOM 558 C C . MET A 1 72 ? -9.749 -7.044 12.470 1.00 80.94 72 MET A C 1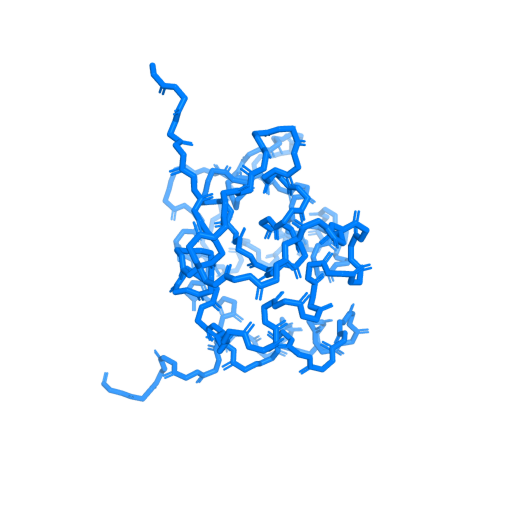
ATOM 560 O O . MET A 1 72 ? -10.166 -6.545 11.419 1.00 80.94 72 MET A O 1
ATOM 564 N N . THR A 1 73 ? -10.544 -7.430 13.453 1.00 85.56 73 THR A N 1
ATOM 565 C CA . THR A 1 73 ? -11.929 -6.998 13.518 1.00 85.56 73 THR A CA 1
ATOM 566 C C . THR A 1 73 ? -11.986 -5.497 13.783 1.00 85.56 73 THR A C 1
ATOM 568 O O . THR A 1 73 ? -11.030 -4.867 14.246 1.00 85.56 73 THR A O 1
ATOM 571 N N . ARG A 1 74 ? -13.134 -4.895 13.477 1.00 83.75 74 ARG A N 1
ATOM 572 C CA . ARG A 1 74 ? -13.343 -3.470 13.722 1.00 83.75 74 ARG A CA 1
ATOM 573 C C . ARG A 1 74 ? -13.174 -3.113 15.199 1.00 83.75 74 ARG A C 1
ATOM 575 O O . ARG A 1 74 ? -12.632 -2.051 15.484 1.00 83.75 74 ARG A O 1
ATOM 582 N N . ASP A 1 75 ? -13.610 -3.985 16.097 1.00 84.25 75 ASP A N 1
ATOM 583 C CA . ASP A 1 75 ? -13.564 -3.734 17.536 1.00 84.25 75 ASP A CA 1
ATOM 584 C C . ASP A 1 75 ? -12.127 -3.787 18.061 1.00 84.25 75 ASP A C 1
ATOM 586 O O . ASP A 1 75 ? -11.703 -2.849 18.732 1.00 84.25 75 ASP A O 1
ATOM 590 N N . GLU A 1 76 ? -11.337 -4.784 17.642 1.00 83.62 76 GLU A N 1
ATOM 591 C CA . GLU A 1 76 ? -9.895 -4.850 17.940 1.00 83.62 76 GLU A CA 1
ATOM 592 C C . GLU A 1 76 ? -9.154 -3.606 17.430 1.00 83.62 76 GLU A C 1
ATOM 594 O O . GLU A 1 76 ? -8.319 -3.036 18.127 1.00 83.62 76 GLU A O 1
ATOM 599 N N . PHE A 1 77 ? -9.481 -3.152 16.217 1.00 83.12 77 PHE A N 1
ATOM 600 C CA . PHE A 1 77 ? -8.876 -1.950 15.651 1.00 83.12 77 PHE A CA 1
ATOM 601 C C . PHE A 1 77 ? -9.236 -0.694 16.449 1.00 83.12 77 PHE A C 1
ATOM 603 O O . PHE A 1 77 ? -8.381 0.149 16.692 1.00 83.12 77 PHE A O 1
ATOM 610 N N . VAL A 1 78 ? -10.499 -0.540 16.855 1.00 85.50 78 VAL A N 1
ATOM 611 C CA . VAL A 1 78 ? -10.935 0.613 17.656 1.00 85.50 78 VAL A CA 1
ATOM 612 C C . VAL A 1 78 ? -10.284 0.600 19.037 1.00 85.50 78 VAL A C 1
ATOM 614 O O . VAL A 1 78 ? -9.897 1.664 19.513 1.00 85.50 78 VAL A O 1
ATOM 617 N N . GLU A 1 79 ? -10.138 -0.571 19.656 1.00 84.94 79 GLU A N 1
ATOM 618 C CA . GLU A 1 79 ? -9.459 -0.732 20.943 1.00 84.94 79 GLU A CA 1
ATOM 619 C C . GLU A 1 79 ? -7.982 -0.331 20.848 1.00 84.94 79 GLU A C 1
ATOM 621 O O . GLU A 1 79 ? -7.528 0.530 21.602 1.00 84.94 79 GLU A O 1
ATOM 626 N N . ASP A 1 80 ? -7.254 -0.872 19.873 1.00 79.81 80 ASP A N 1
ATOM 627 C CA . ASP A 1 80 ? -5.834 -0.571 19.685 1.00 79.81 80 ASP A CA 1
ATOM 628 C C . ASP A 1 80 ? -5.615 0.910 19.312 1.00 79.81 80 ASP A C 1
ATOM 630 O O . ASP A 1 80 ? -4.709 1.569 19.819 1.00 79.81 80 ASP A O 1
ATOM 634 N N . VAL A 1 81 ? -6.489 1.492 18.485 1.00 80.12 81 VAL A N 1
ATOM 635 C CA . VAL A 1 81 ? -6.422 2.920 18.135 1.00 80.12 81 VAL A CA 1
ATOM 636 C C . VAL A 1 81 ? -6.805 3.818 19.326 1.00 80.12 81 VAL A C 1
ATOM 638 O O . VAL A 1 81 ? -6.300 4.936 19.458 1.00 80.12 81 VAL A O 1
ATOM 641 N N . ALA A 1 82 ? -7.651 3.343 20.241 1.00 84.19 82 ALA A N 1
ATOM 642 C CA . ALA A 1 82 ? -7.963 4.067 21.469 1.00 84.19 82 ALA A CA 1
ATOM 643 C C . ALA A 1 82 ? -6.768 4.121 22.434 1.00 84.19 82 ALA A C 1
ATOM 645 O O . ALA A 1 82 ? -6.607 5.133 23.120 1.00 84.19 82 ALA A O 1
ATOM 646 N N . GLN A 1 83 ? -5.904 3.096 22.450 1.00 81.00 83 GLN A N 1
ATOM 647 C CA . GLN A 1 83 ? -4.687 3.080 23.277 1.00 81.00 83 GLN A CA 1
ATOM 648 C C . GLN A 1 83 ? -3.713 4.208 22.911 1.00 81.00 83 GLN A C 1
ATOM 650 O O . GLN A 1 83 ? -3.049 4.756 23.787 1.00 81.00 83 GLN A O 1
ATOM 655 N N . ILE A 1 84 ? -3.694 4.628 21.644 1.00 76.12 84 ILE A N 1
ATOM 656 C CA . ILE A 1 84 ? -2.874 5.751 21.159 1.00 76.12 84 ILE A CA 1
ATOM 657 C C . ILE A 1 84 ? -3.587 7.110 21.266 1.00 76.12 84 ILE A C 1
ATOM 659 O O . ILE A 1 84 ? -3.170 8.098 20.661 1.00 76.12 84 ILE A O 1
ATOM 663 N N . GLY A 1 85 ? -4.698 7.173 22.006 1.00 79.75 85 GLY A N 1
ATOM 664 C CA . GLY A 1 85 ? -5.454 8.402 22.254 1.00 79.75 85 GLY A CA 1
ATOM 665 C C . GLY A 1 85 ? -6.385 8.826 21.114 1.00 79.75 85 GLY A C 1
ATOM 666 O O . GLY A 1 85 ? -6.970 9.911 21.171 1.00 79.75 85 GLY A O 1
ATOM 667 N N . VAL A 1 86 ? -6.576 7.994 20.086 1.00 81.88 86 VAL A N 1
ATOM 668 C CA . VAL A 1 86 ? -7.479 8.297 18.972 1.00 81.88 86 VAL A CA 1
ATOM 669 C C . VAL A 1 86 ? -8.839 7.646 19.212 1.00 81.88 86 VAL A C 1
ATOM 671 O O . VAL A 1 86 ? -8.988 6.430 19.249 1.00 81.88 86 VAL A O 1
ATOM 674 N N . ARG A 1 87 ? -9.889 8.466 19.305 1.00 81.88 87 ARG A N 1
ATOM 675 C CA . ARG A 1 87 ? -11.268 7.975 19.436 1.00 81.88 87 ARG A CA 1
ATOM 676 C C . ARG A 1 87 ? -11.941 7.871 18.072 1.00 81.88 87 ARG A C 1
ATOM 678 O O . ARG A 1 87 ? -12.153 8.878 17.395 1.00 81.88 87 ARG A O 1
ATOM 685 N N . ILE A 1 88 ? -12.329 6.659 17.691 1.00 82.75 88 ILE A N 1
ATOM 686 C CA . ILE A 1 88 ? -13.123 6.396 16.488 1.00 82.75 88 ILE A CA 1
ATOM 687 C C . ILE A 1 88 ? -14.590 6.253 16.900 1.00 82.75 88 ILE A C 1
ATOM 689 O O . ILE A 1 88 ? -14.926 5.438 17.754 1.00 82.75 88 ILE A O 1
ATOM 693 N N . LYS A 1 89 ? -15.486 7.033 16.285 1.00 78.56 89 LYS A N 1
ATOM 694 C CA . LYS A 1 89 ? -16.929 6.850 16.494 1.00 78.56 89 LYS A CA 1
ATOM 695 C C . LYS A 1 89 ? -17.403 5.531 15.853 1.00 78.56 89 LYS A C 1
ATOM 697 O O . LYS A 1 89 ? -16.875 5.135 14.803 1.00 78.56 89 LYS A O 1
ATOM 702 N N . PRO A 1 90 ? -18.437 4.879 16.412 1.00 70.69 90 PRO A N 1
ATOM 703 C CA . PRO A 1 90 ? -19.052 3.720 15.772 1.00 70.69 90 PRO A CA 1
ATOM 704 C C . PRO A 1 90 ? -19.507 4.083 14.347 1.00 70.69 90 PRO A C 1
ATOM 706 O O . PRO A 1 90 ? -19.946 5.202 14.088 1.00 70.69 90 PRO A O 1
ATOM 709 N N . ASN A 1 91 ? -19.349 3.150 13.404 1.00 76.62 91 ASN A N 1
ATOM 710 C CA . ASN A 1 91 ? -19.738 3.263 11.985 1.00 76.62 91 ASN A CA 1
ATOM 711 C C . ASN A 1 91 ? -18.984 4.263 11.089 1.00 76.62 91 ASN A C 1
ATOM 713 O O . ASN A 1 91 ? -19.286 4.356 9.896 1.00 76.62 91 ASN A O 1
ATOM 717 N N . VAL A 1 92 ? -17.969 4.975 11.581 1.00 83.62 92 VAL A N 1
ATOM 718 C CA . VAL A 1 92 ? -17.164 5.841 10.701 1.00 83.62 92 VAL A CA 1
ATOM 719 C C . VAL A 1 92 ? -16.275 4.985 9.793 1.00 83.62 92 VAL A C 1
ATOM 721 O O . VAL A 1 92 ? -15.665 4.017 10.239 1.00 83.62 92 VAL A O 1
ATOM 724 N N . LYS A 1 93 ? -16.200 5.309 8.499 1.00 82.38 93 LYS A N 1
ATOM 725 C CA . LYS A 1 93 ? -15.386 4.558 7.518 1.00 82.38 93 LYS A CA 1
ATOM 726 C C . LYS A 1 93 ? -13.965 5.104 7.363 1.00 82.38 93 LYS A C 1
ATOM 728 O O . LYS A 1 93 ? -13.120 4.476 6.728 1.00 82.38 93 LYS A O 1
ATOM 733 N N . THR A 1 94 ? -13.710 6.277 7.924 1.00 81.88 94 THR A N 1
ATOM 734 C CA . THR A 1 94 ? -12.461 7.026 7.800 1.00 81.88 94 THR A CA 1
ATOM 735 C C . THR A 1 94 ? -11.899 7.383 9.166 1.00 81.88 94 THR A C 1
ATOM 737 O O . THR A 1 94 ? -12.641 7.734 10.082 1.00 81.88 94 THR A O 1
ATOM 740 N N . LEU A 1 95 ? -10.580 7.327 9.286 1.00 80.12 95 LEU A N 1
ATOM 741 C CA . LEU A 1 95 ? -9.848 7.817 10.438 1.00 80.12 95 LEU A CA 1
ATOM 742 C C . LEU A 1 95 ? -9.976 9.347 10.553 1.00 80.12 95 LEU A C 1
ATOM 744 O O . LEU A 1 95 ? -10.037 10.040 9.531 1.00 80.12 95 LEU A O 1
ATOM 748 N N . PRO A 1 96 ? -9.995 9.892 11.782 1.00 76.81 96 PRO A N 1
ATOM 749 C CA . PRO A 1 96 ? -9.921 11.330 12.011 1.00 76.81 96 PRO A CA 1
ATOM 750 C C . PRO A 1 96 ? -8.673 11.959 11.374 1.00 76.81 96 PRO A C 1
ATOM 752 O O . PRO A 1 96 ? -7.638 11.312 11.194 1.00 76.81 96 PRO A O 1
ATOM 755 N N . LYS A 1 97 ? -8.741 13.256 11.059 1.00 67.81 97 LYS A N 1
ATOM 756 C CA . LYS A 1 97 ? -7.591 14.002 10.528 1.00 67.81 97 LYS A CA 1
ATOM 757 C C . LYS A 1 97 ? -6.421 13.925 11.522 1.00 67.81 97 LYS A C 1
ATOM 759 O O . LYS A 1 97 ? -6.608 14.183 12.703 1.00 67.81 97 LYS A O 1
ATOM 764 N N . GLY A 1 98 ? -5.234 13.544 11.048 1.00 64.62 98 GLY A N 1
ATOM 765 C CA . GLY A 1 98 ? -4.032 13.377 11.881 1.00 64.62 98 GLY A CA 1
ATOM 766 C C . GLY A 1 98 ? -3.907 12.018 12.582 1.00 64.62 98 GLY A C 1
ATOM 767 O O . GLY A 1 98 ? -2.790 11.596 12.867 1.00 64.62 98 GLY A O 1
ATOM 768 N N . ALA A 1 99 ? -5.006 11.273 12.752 1.00 68.75 99 ALA A N 1
ATOM 769 C CA . ALA A 1 99 ? -4.970 9.943 13.361 1.00 68.75 99 ALA A CA 1
ATOM 770 C C . ALA A 1 99 ? -4.142 8.950 12.542 1.00 68.75 99 ALA A C 1
ATOM 772 O O . ALA A 1 99 ? -3.469 8.110 13.112 1.00 68.75 99 ALA A O 1
ATOM 773 N N . CYS A 1 100 ? -4.139 9.076 11.213 1.00 69.00 100 CYS A N 1
ATOM 774 C CA . CYS A 1 100 ? -3.356 8.203 10.341 1.00 69.00 100 CYS A CA 1
ATOM 775 C C . CYS A 1 100 ? -1.841 8.309 10.597 1.00 69.00 100 CYS A C 1
ATOM 777 O O . CYS A 1 100 ? -1.152 7.299 10.596 1.00 69.00 100 CYS A O 1
ATOM 779 N N . ALA A 1 101 ? -1.326 9.517 10.850 1.00 66.25 101 ALA A N 1
ATOM 780 C CA . ALA A 1 101 ? 0.097 9.726 11.124 1.00 66.25 101 ALA A CA 1
ATOM 781 C C . ALA A 1 101 ? 0.487 9.206 12.516 1.00 66.25 101 ALA A C 1
ATOM 783 O O . ALA A 1 101 ? 1.500 8.524 12.652 1.00 66.25 101 ALA A O 1
ATOM 784 N N . ALA A 1 102 ? -0.352 9.467 13.526 1.00 66.38 102 ALA A N 1
ATOM 785 C CA . ALA A 1 102 ? -0.178 8.907 14.867 1.00 66.38 102 ALA A CA 1
ATOM 786 C C . ALA A 1 102 ? -0.213 7.371 14.836 1.00 66.38 102 ALA A C 1
ATOM 788 O O . ALA A 1 102 ? 0.628 6.707 15.432 1.00 66.38 102 ALA A O 1
ATOM 789 N N . PHE A 1 103 ? -1.146 6.820 14.061 1.00 69.62 103 PHE A N 1
ATOM 790 C CA . PHE A 1 103 ? -1.354 5.392 13.911 1.00 69.62 103 PHE A CA 1
ATOM 791 C C . PHE A 1 103 ? -0.181 4.686 13.212 1.00 69.62 103 PHE A C 1
ATOM 793 O O . PHE A 1 103 ? 0.301 3.669 13.703 1.00 69.62 103 PHE A O 1
ATOM 800 N N . VAL A 1 104 ? 0.336 5.238 12.109 1.00 66.00 104 VAL A N 1
ATOM 801 C CA . VAL A 1 104 ? 1.523 4.704 11.410 1.00 66.00 104 VAL A CA 1
ATOM 802 C C . VAL A 1 104 ? 2.772 4.758 12.300 1.00 66.00 104 VAL A C 1
ATOM 804 O O . VAL A 1 104 ? 3.555 3.806 12.332 1.00 66.00 104 VAL A O 1
ATOM 807 N N . GLY A 1 105 ? 2.940 5.847 13.057 1.00 65.19 105 GLY A N 1
ATOM 808 C CA . GLY A 1 105 ? 4.047 5.997 14.000 1.00 65.19 105 GLY A CA 1
ATOM 809 C C . GLY A 1 105 ? 4.017 4.966 15.132 1.00 65.19 105 GLY A C 1
ATOM 810 O O . GLY A 1 105 ? 5.054 4.388 15.454 1.00 65.19 105 GLY A O 1
ATOM 811 N N . ASP A 1 106 ? 2.840 4.696 15.701 1.00 68.12 106 ASP A N 1
ATOM 812 C CA . ASP A 1 106 ? 2.688 3.724 16.791 1.00 68.12 106 ASP A CA 1
ATOM 813 C C . ASP A 1 106 ? 2.724 2.265 16.316 1.00 68.12 106 ASP A C 1
ATOM 815 O O . ASP A 1 106 ? 3.349 1.419 16.953 1.00 68.12 106 ASP A O 1
ATOM 819 N N . SER A 1 107 ? 2.156 1.970 15.142 1.00 62.25 107 SER A N 1
ATOM 820 C CA . SER A 1 107 ? 2.159 0.617 14.554 1.00 62.25 107 SER A CA 1
ATOM 821 C C . SER A 1 107 ? 3.569 0.043 14.385 1.00 62.25 107 SER A C 1
ATOM 823 O O . SER A 1 107 ? 3.763 -1.169 14.440 1.00 62.25 107 SER A O 1
ATOM 825 N N . SER A 1 108 ? 4.562 0.917 14.207 1.00 58.50 108 SER A N 1
ATOM 826 C CA . SER A 1 108 ? 5.978 0.551 14.088 1.00 58.50 108 SER A CA 1
ATOM 827 C C . SER A 1 108 ? 6.630 0.219 15.442 1.00 58.50 108 SER A C 1
ATOM 829 O O . SER A 1 108 ? 7.697 -0.385 15.485 1.00 58.50 108 SER A O 1
ATOM 831 N N . ARG A 1 109 ? 5.995 0.608 16.554 1.00 60.56 109 ARG A N 1
ATOM 832 C CA . ARG A 1 109 ? 6.476 0.446 17.938 1.00 60.56 109 ARG A CA 1
ATOM 833 C C . ARG A 1 109 ? 5.682 -0.599 18.726 1.00 60.56 109 ARG A C 1
ATOM 835 O O . ARG A 1 109 ? 6.183 -1.136 19.711 1.00 60.56 109 ARG A O 1
ATOM 842 N N . ASN A 1 110 ? 4.466 -0.921 18.294 1.00 65.38 110 ASN A N 1
ATOM 843 C CA . ASN A 1 110 ? 3.587 -1.850 18.990 1.00 65.38 110 ASN A CA 1
ATOM 844 C C . ASN A 1 110 ? 3.862 -3.319 18.594 1.00 65.38 110 ASN A C 1
ATOM 846 O O . ASN A 1 110 ? 3.575 -3.766 17.482 1.00 65.38 110 ASN A O 1
ATOM 850 N N . LEU A 1 111 ? 4.393 -4.116 19.530 1.00 60.84 111 LEU A N 1
ATOM 851 C CA . LEU A 1 111 ? 4.750 -5.528 19.301 1.00 60.84 111 LEU A CA 1
ATOM 852 C C . LEU A 1 111 ? 3.549 -6.417 18.941 1.00 60.84 111 LEU A C 1
ATOM 854 O O . LEU A 1 111 ? 3.711 -7.407 18.223 1.00 60.84 111 LEU A O 1
ATOM 858 N N . ARG A 1 112 ? 2.339 -6.066 19.401 1.00 68.69 112 ARG A N 1
ATOM 859 C CA . ARG A 1 112 ? 1.101 -6.785 19.055 1.00 68.69 112 ARG A CA 1
ATOM 860 C C . ARG A 1 112 ? 0.818 -6.673 17.555 1.00 68.69 112 ARG A C 1
ATOM 862 O O . ARG A 1 112 ? 0.444 -7.659 16.918 1.00 68.69 112 ARG A O 1
ATOM 869 N N . TRP A 1 113 ? 1.092 -5.497 16.993 1.00 66.44 113 TRP A N 1
ATOM 870 C CA . TRP A 1 113 ? 0.926 -5.181 15.577 1.00 66.44 113 TRP A CA 1
ATOM 871 C C . TRP A 1 113 ? 1.965 -5.874 14.713 1.00 66.44 113 TRP A C 1
ATOM 873 O O . TRP A 1 113 ? 1.598 -6.554 13.760 1.00 66.44 113 TRP A O 1
ATOM 883 N N . ILE A 1 114 ? 3.244 -5.797 15.088 1.00 63.25 114 ILE A N 1
ATOM 884 C CA . ILE A 1 114 ? 4.329 -6.496 14.382 1.00 63.25 114 ILE A CA 1
ATOM 885 C C . ILE A 1 114 ? 4.039 -8.000 14.306 1.00 63.25 114 ILE A C 1
ATOM 887 O O . ILE A 1 114 ? 4.248 -8.627 13.267 1.00 63.25 114 ILE A O 1
ATOM 891 N N . ARG A 1 115 ? 3.514 -8.585 15.390 1.00 66.56 115 ARG A N 1
ATOM 892 C CA . ARG A 1 115 ? 3.178 -10.009 15.439 1.00 66.56 115 ARG A CA 1
ATOM 893 C C . ARG A 1 115 ? 1.994 -10.359 14.533 1.00 66.56 115 ARG A C 1
ATOM 895 O O . ARG A 1 115 ? 2.106 -11.332 13.794 1.00 66.56 115 ARG A O 1
ATOM 902 N N . LYS A 1 116 ? 0.911 -9.567 14.526 1.00 67.25 116 LYS A N 1
ATOM 903 C CA . LYS A 1 116 ? -0.228 -9.790 13.609 1.00 67.25 116 LYS A CA 1
ATOM 904 C C . LYS A 1 116 ? 0.144 -9.545 12.141 1.00 67.25 116 LYS A C 1
ATOM 906 O O . LYS A 1 116 ? -0.225 -10.351 11.296 1.00 67.25 116 LYS A O 1
ATOM 911 N N . LEU A 1 117 ? 0.937 -8.512 11.840 1.00 62.62 117 LEU A N 1
ATOM 912 C CA . LEU A 1 117 ? 1.435 -8.238 10.485 1.00 62.62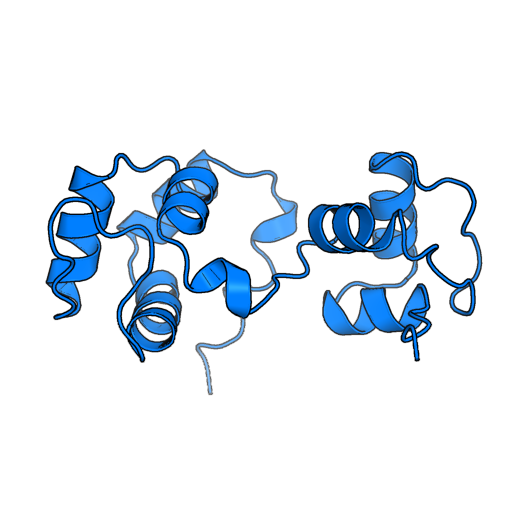 117 LEU A CA 1
ATOM 913 C C . LEU A 1 117 ? 2.326 -9.379 9.964 1.00 62.62 117 LEU A C 1
ATOM 915 O O . LEU A 1 117 ? 2.172 -9.792 8.818 1.00 62.62 117 LEU A O 1
ATOM 919 N N . ARG A 1 118 ? 3.186 -9.962 10.816 1.00 59.03 118 ARG A N 1
ATOM 920 C CA . ARG A 1 118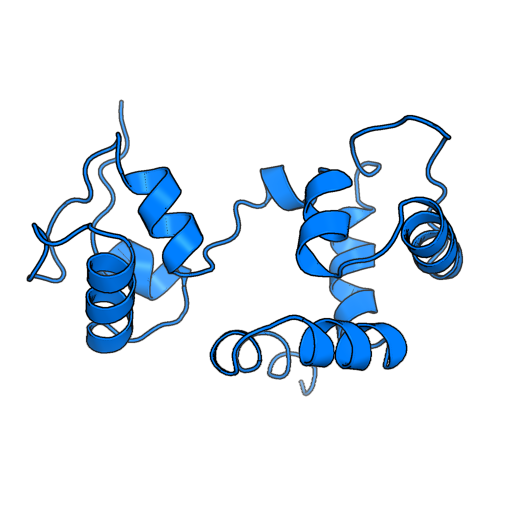 ? 3.949 -11.183 10.478 1.00 59.03 118 ARG A CA 1
ATOM 921 C C . ARG A 1 118 ? 3.064 -12.402 10.243 1.00 59.03 118 ARG A C 1
ATOM 923 O O . ARG A 1 118 ? 3.424 -13.266 9.456 1.00 59.03 118 ARG A O 1
ATOM 930 N N . GLN A 1 119 ? 1.942 -12.500 10.949 1.00 64.75 119 GLN A N 1
ATOM 931 C CA . GLN A 1 119 ? 1.045 -13.651 10.861 1.00 64.75 119 GLN A CA 1
ATOM 932 C C . GLN A 1 119 ? 0.155 -13.612 9.60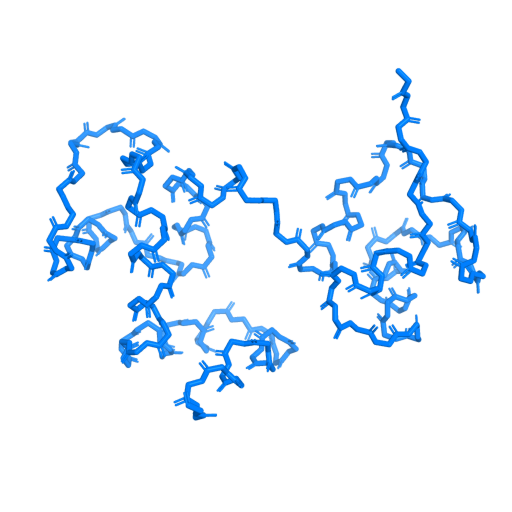8 1.00 64.75 119 GLN A C 1
ATOM 934 O O . GLN A 1 119 ? -0.403 -14.640 9.235 1.00 64.75 119 GLN A O 1
ATOM 939 N N . GLN A 1 120 ? 0.042 -12.449 8.952 1.00 60.38 120 GLN A N 1
ATOM 940 C CA . GLN A 1 120 ? -0.839 -12.230 7.804 1.00 60.38 120 GLN A CA 1
ATOM 941 C C . GLN A 1 120 ? -0.152 -11.928 6.465 1.00 60.38 120 GLN A C 1
ATOM 943 O O . GLN A 1 120 ? -0.863 -11.812 5.467 1.00 60.38 120 GLN A O 1
ATOM 948 N N . SER A 1 121 ? 1.173 -11.777 6.370 1.00 45.81 121 SER A N 1
ATOM 949 C CA . SER A 1 121 ? 1.788 -11.415 5.082 1.00 45.81 121 SER A CA 1
ATOM 950 C C . SER A 1 121 ? 3.150 -12.042 4.786 1.00 45.81 121 SER A C 1
ATOM 952 O O . SER A 1 121 ? 4.052 -12.081 5.618 1.00 45.81 121 SER A O 1
ATOM 954 N N . ASN A 1 122 ? 3.222 -12.488 3.527 1.00 50.28 122 ASN A N 1
ATOM 955 C CA . ASN A 1 122 ? 4.353 -12.806 2.655 1.00 50.28 122 ASN A CA 1
ATOM 956 C C . ASN A 1 122 ? 5.655 -12.049 3.035 1.00 50.28 122 ASN A C 1
ATOM 958 O O . ASN A 1 122 ? 5.592 -10.835 3.247 1.00 50.28 122 ASN A O 1
ATOM 962 N N . PRO A 1 123 ? 6.832 -12.709 3.077 1.00 44.97 123 PRO A N 1
ATOM 963 C CA . PRO A 1 123 ? 8.076 -12.175 3.653 1.00 44.97 123 PRO A CA 1
ATOM 964 C C . PRO A 1 123 ? 8.633 -10.880 3.031 1.00 44.97 123 PRO A C 1
ATOM 966 O O . PRO A 1 123 ? 9.521 -10.277 3.625 1.00 44.97 123 PRO A O 1
ATOM 969 N N . LEU A 1 124 ? 8.109 -10.408 1.897 1.00 45.16 124 LEU A N 1
ATOM 970 C CA . LEU A 1 124 ? 8.645 -9.249 1.169 1.00 45.16 124 LEU A CA 1
ATOM 971 C C . LEU A 1 124 ? 8.169 -7.877 1.689 1.00 45.16 124 LEU A C 1
ATOM 973 O O . LEU A 1 124 ? 8.794 -6.868 1.392 1.00 45.16 124 LEU A O 1
ATOM 977 N N . LEU A 1 125 ? 7.113 -7.804 2.513 1.00 47.03 125 LEU A N 1
ATOM 978 C CA . LEU A 1 125 ? 6.608 -6.525 3.061 1.00 47.03 125 LEU A CA 1
ATOM 979 C C . LEU A 1 125 ? 7.220 -6.134 4.421 1.00 47.03 125 LEU A C 1
ATOM 981 O O . LEU A 1 125 ? 6.841 -5.117 5.006 1.00 47.03 125 LEU A O 1
ATOM 985 N N . LEU A 1 126 ? 8.144 -6.942 4.953 1.00 45.44 126 LEU A N 1
ATOM 986 C CA . LEU A 1 126 ? 8.757 -6.723 6.270 1.00 45.44 126 LEU A CA 1
ATOM 987 C C . LEU A 1 126 ? 9.998 -5.813 6.228 1.00 45.44 126 LEU A C 1
ATOM 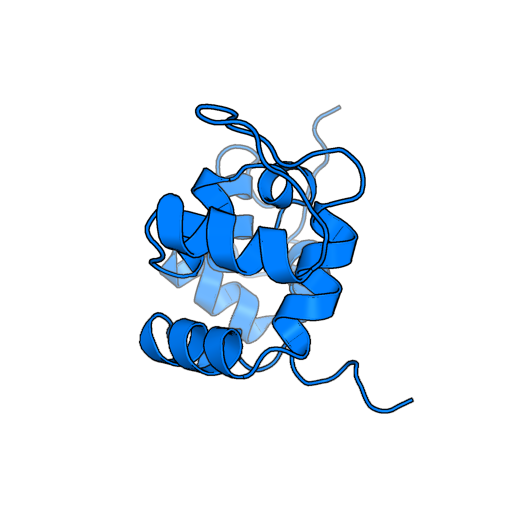989 O O . LEU A 1 126 ? 10.410 -5.316 7.277 1.00 45.44 126 LEU A O 1
ATOM 993 N N . SER A 1 127 ? 10.558 -5.550 5.045 1.00 45.66 127 SER A N 1
ATOM 994 C CA . SER A 1 127 ? 11.809 -4.797 4.872 1.00 45.66 127 SER A CA 1
ATOM 995 C C . SER A 1 127 ? 11.641 -3.286 5.083 1.00 45.66 127 SER A C 1
ATOM 997 O O . SER A 1 127 ? 12.533 -2.629 5.613 1.00 45.66 127 SER A O 1
ATOM 999 N N . THR A 1 128 ? 10.481 -2.723 4.732 1.00 47.16 128 THR A N 1
ATOM 1000 C CA . THR A 1 128 ? 10.326 -1.262 4.592 1.00 47.16 128 THR A CA 1
ATOM 1001 C C . THR A 1 128 ? 9.947 -0.542 5.895 1.00 47.16 128 THR A C 1
ATOM 1003 O O . THR A 1 128 ? 10.185 0.654 6.036 1.00 47.16 128 THR A O 1
ATOM 1006 N N . ILE A 1 129 ? 9.375 -1.237 6.888 1.00 47.81 129 ILE A N 1
ATOM 1007 C CA . ILE A 1 129 ? 8.856 -0.589 8.115 1.00 47.81 129 ILE A CA 1
ATOM 1008 C C . ILE A 1 129 ? 9.887 -0.575 9.261 1.00 47.81 129 ILE A C 1
ATOM 1010 O O . ILE A 1 129 ? 9.845 0.305 10.119 1.00 47.81 129 ILE A O 1
ATOM 1014 N N . VAL A 1 130 ? 10.856 -1.495 9.276 1.00 47.50 130 VAL A N 1
ATOM 1015 C CA . VAL A 1 130 ? 11.781 -1.652 10.419 1.00 47.50 130 VAL A CA 1
ATOM 1016 C C . VAL A 1 130 ? 13.000 -0.711 10.355 1.00 47.50 130 VAL A C 1
ATOM 1018 O O . VAL A 1 130 ? 13.656 -0.492 11.370 1.00 47.50 130 VAL A O 1
ATOM 1021 N N . LEU A 1 131 ? 13.285 -0.066 9.219 1.00 43.16 131 LEU A N 1
ATOM 1022 C CA . LEU A 1 131 ? 14.533 0.697 9.035 1.00 43.16 131 LEU A CA 1
ATOM 1023 C C . LEU A 1 131 ? 14.505 2.178 9.457 1.00 43.16 131 LEU A C 1
ATOM 1025 O O . LEU A 1 131 ? 15.504 2.870 9.283 1.00 43.16 131 LEU A O 1
ATOM 1029 N N . ARG A 1 132 ? 13.422 2.695 10.057 1.00 40.12 132 ARG A N 1
ATOM 1030 C CA . ARG A 1 132 ? 13.311 4.137 10.381 1.00 40.12 132 ARG A CA 1
ATOM 1031 C C . ARG A 1 132 ? 13.194 4.492 11.863 1.00 40.12 132 ARG A C 1
ATOM 1033 O O . ARG A 1 132 ? 12.611 5.520 12.194 1.00 40.12 132 ARG A O 1
ATOM 1040 N N . SER A 1 133 ? 13.742 3.661 12.752 1.00 36.16 133 SER A N 1
ATOM 1041 C CA . SER A 1 133 ? 13.708 3.929 14.199 1.00 36.16 133 SER A CA 1
ATOM 1042 C C . SER A 1 133 ? 15.069 3.909 14.910 1.00 36.16 133 SER A C 1
ATOM 1044 O O . SER A 1 133 ? 15.085 3.868 16.136 1.00 36.16 133 SER A O 1
ATOM 1046 N N . ASN A 1 134 ? 16.186 4.001 14.178 1.00 33.59 134 ASN A N 1
ATOM 1047 C CA . ASN A 1 134 ? 17.497 4.341 14.744 1.00 33.59 134 ASN A CA 1
ATOM 1048 C C . ASN A 1 134 ? 18.085 5.535 13.981 1.00 33.59 134 ASN A C 1
ATOM 1050 O O . ASN A 1 134 ? 18.490 5.398 12.827 1.00 33.59 134 ASN A O 1
ATOM 1054 N N . GLY A 1 135 ? 18.072 6.693 14.638 1.00 36.19 135 GLY A N 1
ATOM 1055 C CA . GLY A 1 135 ? 18.530 7.991 14.150 1.00 36.19 135 GLY A CA 1
ATOM 1056 C C . GLY A 1 135 ? 18.005 9.086 15.057 1.00 36.19 135 GLY A C 1
ATOM 1057 O O . GLY A 1 135 ? 16.821 9.444 14.880 1.00 36.19 135 GLY A O 1
#